Protein AF-A0A3M0YGX8-F1 (afdb_monomer_lite)

Sequence (59 aa):
MAPKAPVSVLGAGAWGTALACLLAKKGIPVWLWGRNEAHMARLARERENRRYLPGIPLS

pLDDT: mean 94.01, std 5.52, range [66.44, 97.56]

Secondary structure (DSSP, 8-state):
-PPPPPEEEE--SHHHHHHHHHHHHTT--EEEE-S-HHHHHHHHHHTB-TTTSTT-B--

Foldseek 3Di:
DDQAAEEEQEDPAQVSQVVQQVCVVVVHHYHYDDPDPVQVVCCVVVQDNCPHHPPDGRD

Structure (mmCIF, N/CA/C/O backbone):
data_AF-A0A3M0YGX8-F1
#
_entry.id   AF-A0A3M0YGX8-F1
#
loop_
_atom_site.group_PDB
_atom_site.id
_atom_site.type_symbol
_atom_site.label_atom_id
_atom_site.label_alt_id
_atom_site.label_comp_id
_atom_site.label_asym_id
_atom_site.label_entity_id
_atom_site.label_seq_id
_atom_site.pdbx_PDB_ins_code
_atom_site.Cartn_x
_atom_site.Cartn_y
_atom_site.Cartn_z
_atom_site.occupancy
_atom_site.B_iso_or_equiv
_atom_site.auth_seq_id
_atom_site.auth_comp_id
_atom_site.auth_asym_id
_atom_site.auth_atom_id
_atom_site.pdbx_PDB_model_num
ATOM 1 N N . MET A 1 1 ? -15.356 1.680 21.979 1.00 66.44 1 MET A N 1
ATOM 2 C CA . MET A 1 1 ? -14.179 2.411 21.454 1.00 66.44 1 MET A CA 1
ATOM 3 C C . MET A 1 1 ? -14.617 3.112 20.177 1.00 66.44 1 MET A C 1
ATOM 5 O O . MET A 1 1 ? -15.292 2.466 19.386 1.00 66.44 1 MET A O 1
ATOM 9 N N . ALA A 1 2 ? -14.334 4.405 20.001 1.00 74.62 2 ALA A N 1
ATOM 10 C CA . ALA A 1 2 ? -14.712 5.111 18.773 1.00 74.62 2 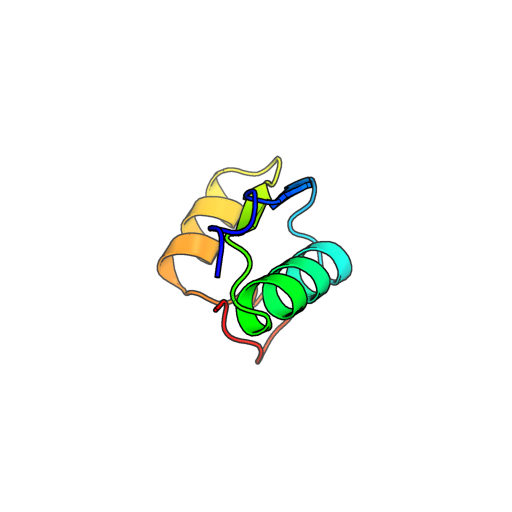ALA A CA 1
ATOM 11 C C . ALA A 1 2 ? -13.933 4.545 17.564 1.00 74.62 2 ALA A C 1
ATOM 13 O O . ALA A 1 2 ? -12.781 4.131 17.741 1.00 74.62 2 ALA A O 1
ATOM 14 N N . PRO A 1 3 ? -14.531 4.495 16.359 1.00 77.69 3 PRO A N 1
ATOM 15 C CA . PRO A 1 3 ? -13.820 4.067 15.158 1.00 77.69 3 PRO A CA 1
ATOM 16 C C . PRO A 1 3 ? -12.606 4.973 14.913 1.00 77.69 3 PRO A C 1
ATOM 18 O O . PRO A 1 3 ? -12.693 6.194 15.036 1.00 77.69 3 PRO A O 1
ATOM 21 N N . LYS A 1 4 ? -11.454 4.373 14.592 1.00 85.88 4 LYS A N 1
ATOM 22 C CA . LYS A 1 4 ? -10.242 5.132 14.261 1.00 85.88 4 LYS A CA 1
ATOM 23 C C . LYS A 1 4 ? -10.398 5.747 12.873 1.00 85.88 4 LYS A C 1
ATOM 25 O O . LYS A 1 4 ? -10.831 5.059 11.950 1.00 85.88 4 LYS A O 1
ATOM 30 N N . ALA A 1 5 ? -10.016 7.015 12.725 1.00 93.88 5 ALA A N 1
ATOM 31 C CA . ALA A 1 5 ? -9.985 7.661 11.419 1.00 93.88 5 ALA A CA 1
ATOM 32 C C . ALA A 1 5 ? -9.037 6.898 10.470 1.00 93.88 5 ALA A C 1
ATOM 34 O O . ALA A 1 5 ? -7.965 6.464 10.910 1.00 93.88 5 ALA A O 1
ATOM 35 N N . PRO A 1 6 ? -9.415 6.710 9.193 1.00 95.38 6 PRO A N 1
ATOM 36 C CA . PRO A 1 6 ? -8.555 6.055 8.221 1.00 95.38 6 PRO A CA 1
ATOM 37 C C . PRO A 1 6 ? -7.297 6.889 7.947 1.00 95.38 6 PRO A C 1
ATOM 39 O O . PRO A 1 6 ? -7.350 8.118 7.920 1.00 95.38 6 PRO A O 1
ATOM 42 N N . VAL A 1 7 ? -6.172 6.217 7.703 1.00 97.38 7 VAL A N 1
ATOM 43 C CA . VAL A 1 7 ? -4.895 6.853 7.350 1.00 97.38 7 VAL A CA 1
ATOM 44 C C . VAL A 1 7 ? -4.540 6.536 5.904 1.00 97.38 7 VAL A C 1
ATOM 46 O O . VAL A 1 7 ? -4.534 5.375 5.505 1.00 97.38 7 VAL A O 1
ATOM 49 N N . SER A 1 8 ? -4.186 7.559 5.128 1.00 97.56 8 SER A N 1
ATOM 50 C CA . SER A 1 8 ? -3.669 7.390 3.767 1.00 97.56 8 SER A CA 1
ATOM 51 C C . SER A 1 8 ? -2.148 7.506 3.752 1.00 97.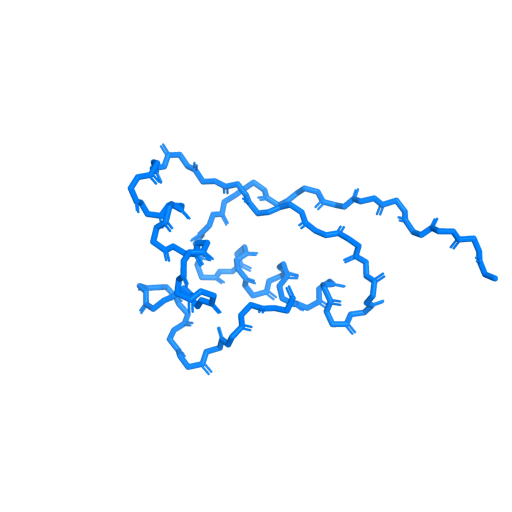56 8 SER A C 1
ATOM 53 O O . SER A 1 8 ? -1.594 8.536 4.131 1.00 97.56 8 SER A O 1
ATOM 55 N N . VAL A 1 9 ? -1.467 6.460 3.287 1.00 97.44 9 VAL A N 1
ATOM 56 C CA . VAL A 1 9 ? -0.015 6.435 3.077 1.00 97.44 9 VAL A CA 1
ATOM 57 C C . VAL A 1 9 ? 0.271 6.642 1.593 1.00 97.44 9 VAL A C 1
ATOM 59 O O . VAL A 1 9 ? -0.003 5.774 0.763 1.00 97.44 9 VAL A O 1
ATOM 62 N N . LEU A 1 10 ? 0.838 7.799 1.254 1.00 97.44 10 LEU A N 1
ATOM 63 C CA . LEU A 1 10 ? 1.189 8.152 -0.121 1.00 97.44 10 LEU A CA 1
ATOM 64 C C . LEU A 1 10 ? 2.606 7.663 -0.445 1.00 97.44 10 LEU A C 1
ATOM 66 O O . LEU A 1 10 ? 3.591 8.341 -0.164 1.00 97.44 10 LEU A O 1
ATOM 70 N N . GLY A 1 11 ? 2.706 6.470 -1.030 1.00 96.12 11 GLY A N 1
ATOM 71 C CA . GLY A 1 11 ? 3.966 5.877 -1.474 1.00 96.12 11 GLY A CA 1
ATOM 72 C C . GLY A 1 11 ? 4.076 4.385 -1.162 1.00 96.12 11 GLY A C 1
ATOM 73 O O . GLY A 1 11 ? 4.503 3.997 -0.080 1.00 96.12 11 GLY A O 1
ATOM 74 N N . ALA A 1 12 ? 3.812 3.532 -2.153 1.00 95.56 12 ALA A N 1
ATOM 75 C CA . ALA A 1 12 ? 3.934 2.071 -2.057 1.00 95.56 12 ALA A CA 1
ATOM 76 C C . ALA A 1 12 ? 5.384 1.531 -2.161 1.00 95.56 12 ALA A C 1
ATOM 78 O O . ALA A 1 12 ? 5.627 0.457 -2.715 1.00 95.56 12 ALA A O 1
ATOM 79 N N . GLY A 1 13 ? 6.367 2.277 -1.646 1.00 95.00 13 GLY A N 1
ATOM 80 C CA . GLY A 1 13 ? 7.755 1.816 -1.504 1.00 95.00 13 GLY A CA 1
ATOM 81 C C . GLY A 1 13 ? 7.947 0.927 -0.269 1.00 95.00 13 GLY A C 1
ATOM 82 O O . GLY A 1 13 ? 6.981 0.607 0.423 1.00 95.00 13 GLY A O 1
A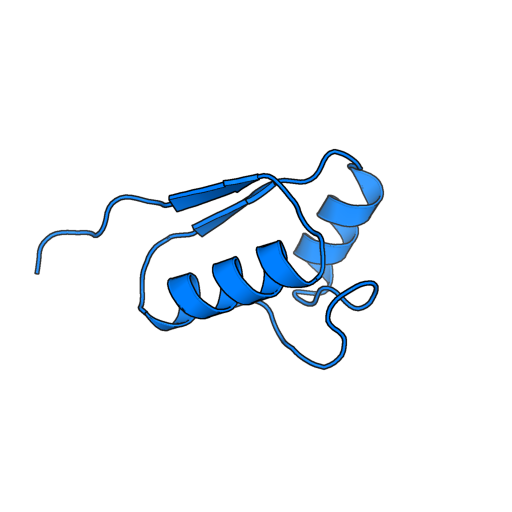TOM 83 N N . ALA A 1 14 ? 9.193 0.560 0.044 1.00 95.06 14 ALA A N 1
ATOM 84 C CA . ALA A 1 14 ? 9.506 -0.316 1.182 1.00 95.06 14 ALA A CA 1
ATOM 85 C C . ALA A 1 14 ? 8.976 0.261 2.507 1.00 95.06 14 ALA A C 1
ATOM 87 O O . ALA A 1 14 ? 8.166 -0.365 3.189 1.00 95.06 14 ALA A O 1
ATOM 88 N N . TRP A 1 15 ? 9.359 1.504 2.819 1.00 96.31 15 TRP A N 1
ATOM 89 C CA . TRP A 1 15 ? 8.982 2.164 4.069 1.00 96.31 15 TRP A CA 1
ATOM 90 C C . TRP A 1 15 ? 7.486 2.478 4.165 1.00 96.31 15 TRP A C 1
ATOM 92 O O . TRP A 1 15 ? 6.865 2.192 5.183 1.00 96.31 15 TRP A O 1
ATOM 102 N N . GLY A 1 16 ? 6.879 3.006 3.097 1.00 96.88 16 GLY A N 1
ATOM 103 C CA . GLY A 1 16 ? 5.444 3.303 3.100 1.00 96.88 16 GLY A CA 1
ATOM 104 C C . GLY A 1 16 ? 4.588 2.042 3.249 1.00 96.88 16 GLY A C 1
ATOM 105 O O . GLY A 1 16 ? 3.621 2.039 4.006 1.00 96.88 16 GLY A O 1
ATOM 106 N N . THR A 1 17 ? 4.999 0.931 2.631 1.00 97.12 17 THR A N 1
ATOM 107 C CA . THR A 1 17 ? 4.332 -0.366 2.830 1.00 97.12 17 THR A CA 1
ATOM 108 C C . THR A 1 17 ? 4.502 -0.865 4.264 1.00 97.12 17 THR A C 1
ATOM 110 O O . THR A 1 17 ? 3.525 -1.283 4.881 1.00 97.12 17 THR A O 1
ATOM 113 N N . ALA A 1 18 ? 5.712 -0.784 4.826 1.00 96.75 18 ALA A N 1
ATOM 114 C CA . ALA A 1 18 ? 5.967 -1.201 6.205 1.00 96.75 18 ALA A CA 1
ATOM 115 C C . ALA A 1 18 ? 5.132 -0.390 7.212 1.00 96.75 18 ALA A C 1
ATOM 117 O O . ALA A 1 18 ? 4.521 -0.965 8.117 1.00 96.75 18 ALA A O 1
ATOM 118 N N . LEU A 1 19 ? 5.044 0.930 7.018 1.00 97.06 19 LEU A N 1
ATOM 119 C CA . LEU A 1 19 ? 4.219 1.817 7.833 1.00 97.06 19 LEU A CA 1
ATOM 120 C C . LEU A 1 19 ? 2.729 1.474 7.711 1.00 97.06 19 LEU A C 1
ATOM 122 O O . LEU A 1 19 ? 2.038 1.387 8.726 1.00 97.06 19 LEU A O 1
ATOM 126 N N . ALA A 1 20 ? 2.243 1.228 6.491 1.00 97.31 20 ALA A N 1
ATOM 127 C CA . ALA A 1 20 ? 0.862 0.820 6.262 1.00 97.31 20 ALA A CA 1
ATOM 128 C C . ALA A 1 20 ? 0.529 -0.497 6.982 1.00 97.31 20 ALA A C 1
ATOM 130 O O . ALA A 1 20 ? -0.469 -0.566 7.698 1.00 97.31 20 ALA A O 1
ATOM 131 N N . CYS A 1 21 ? 1.401 -1.507 6.888 1.00 96.25 21 CYS A N 1
ATOM 132 C CA . CYS A 1 21 ? 1.231 -2.773 7.605 1.00 96.25 21 CYS A CA 1
ATOM 133 C C . CYS A 1 21 ? 1.236 -2.587 9.128 1.00 96.25 21 CYS A C 1
ATOM 135 O O . CYS A 1 21 ? 0.443 -3.214 9.829 1.00 96.25 21 CYS A O 1
ATOM 137 N N . LEU A 1 2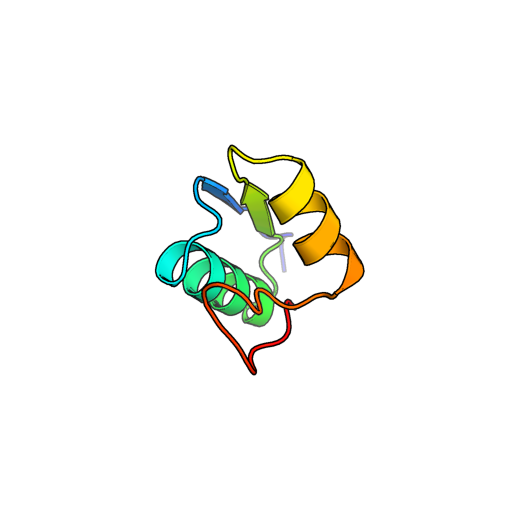2 ? 2.109 -1.726 9.661 1.00 95.94 22 LEU A N 1
ATOM 138 C CA . LEU A 1 22 ? 2.160 -1.435 11.095 1.00 95.94 22 LEU A CA 1
ATOM 139 C C . LEU A 1 22 ? 0.857 -0.795 11.595 1.00 95.94 22 LEU A C 1
ATOM 141 O O . LEU A 1 22 ? 0.342 -1.188 12.642 1.00 95.94 22 LEU A O 1
ATOM 145 N N . LEU A 1 23 ? 0.323 0.182 10.859 1.00 96.12 23 LEU A N 1
ATOM 146 C CA . LEU A 1 23 ? -0.934 0.856 11.199 1.00 96.12 23 LEU A CA 1
ATOM 147 C C . LEU A 1 23 ? -2.127 -0.107 11.109 1.00 96.12 23 LEU A C 1
ATOM 149 O O . LEU A 1 23 ? -2.933 -0.165 12.042 1.00 96.12 23 LEU A O 1
ATOM 153 N N . ALA A 1 24 ? -2.180 -0.922 10.053 1.00 95.50 24 ALA A N 1
ATOM 154 C CA . ALA A 1 24 ? -3.207 -1.943 9.870 1.00 95.50 24 ALA A CA 1
ATOM 155 C C . ALA A 1 24 ? -3.202 -2.968 11.020 1.00 95.50 24 ALA A C 1
ATOM 157 O O . ALA A 1 24 ? -4.246 -3.235 11.614 1.00 95.50 24 ALA A O 1
ATOM 158 N N . LYS A 1 25 ? -2.022 -3.444 11.447 1.00 94.62 25 LYS A N 1
ATOM 159 C CA . LYS A 1 25 ? -1.870 -4.329 12.624 1.00 94.62 25 LYS A CA 1
ATOM 160 C C . LYS A 1 25 ? -2.368 -3.710 13.933 1.00 94.62 25 LYS A C 1
ATOM 162 O O . LYS A 1 25 ? -2.734 -4.435 14.852 1.00 94.62 25 LYS A O 1
ATOM 167 N N . LYS A 1 26 ? -2.410 -2.378 14.034 1.00 94.25 26 LYS A N 1
ATOM 168 C CA . LYS A 1 26 ? -2.997 -1.654 15.177 1.00 94.25 26 LYS A CA 1
ATOM 169 C C . LYS A 1 26 ? -4.513 -1.446 15.042 1.00 94.25 26 LYS A C 1
ATOM 171 O O . LYS A 1 26 ? -5.088 -0.688 15.833 1.00 94.25 26 LYS A O 1
ATOM 176 N N . GLY A 1 27 ? -5.161 -2.060 14.052 1.00 94.06 27 GLY A N 1
ATOM 177 C CA . GLY A 1 27 ? -6.591 -1.912 13.775 1.00 94.06 27 GLY A CA 1
ATOM 178 C C . GLY A 1 27 ? -6.971 -0.518 13.271 1.00 94.06 27 GLY A C 1
ATOM 179 O O . GLY A 1 27 ? -8.091 -0.069 13.504 1.00 94.06 27 GLY A O 1
ATOM 180 N N . ILE A 1 28 ? -6.030 0.215 12.668 1.00 95.56 28 ILE A N 1
ATOM 181 C CA . ILE A 1 28 ? -6.311 1.490 11.996 1.00 95.56 28 ILE A CA 1
ATOM 182 C C . ILE A 1 28 ? -6.622 1.164 10.532 1.00 95.56 28 ILE A C 1
ATOM 184 O O . ILE A 1 28 ? -5.799 0.501 9.906 1.00 95.56 28 ILE A O 1
ATOM 188 N N . PRO A 1 29 ? -7.755 1.605 9.959 1.00 95.44 29 PRO A N 1
ATOM 189 C CA . PRO A 1 29 ? -7.995 1.458 8.526 1.00 95.44 29 PRO A CA 1
ATOM 190 C C . PRO A 1 29 ? -6.933 2.222 7.721 1.00 95.44 29 PRO A C 1
ATOM 192 O O . PRO A 1 29 ? -6.676 3.393 8.002 1.00 95.44 29 PRO A O 1
ATOM 195 N N . VAL A 1 30 ? -6.312 1.580 6.727 1.00 96.75 30 VAL A N 1
ATOM 196 C CA . VAL A 1 30 ? -5.220 2.183 5.945 1.00 96.75 30 VAL A CA 1
ATOM 197 C C . VAL A 1 30 ? -5.498 2.113 4.453 1.00 96.75 30 VAL A C 1
ATOM 199 O O . VAL A 1 30 ? -5.852 1.060 3.928 1.00 96.75 30 VAL A O 1
ATOM 202 N N . TRP A 1 31 ? -5.240 3.218 3.762 1.00 96.44 31 TRP A N 1
ATOM 203 C CA . TRP A 1 31 ? -5.166 3.282 2.308 1.00 96.44 31 TRP A CA 1
ATOM 204 C C . TRP A 1 31 ? -3.704 3.422 1.898 1.00 96.44 31 TRP A C 1
ATOM 206 O O . TRP A 1 31 ? -3.041 4.382 2.284 1.00 96.44 31 TRP A O 1
ATOM 216 N N . LEU A 1 32 ? -3.185 2.476 1.117 1.00 96.75 32 LEU A N 1
ATOM 217 C CA . LEU A 1 32 ? -1.851 2.586 0.530 1.00 96.75 32 LEU A CA 1
ATOM 218 C C . LEU A 1 32 ? -1.983 3.070 -0.911 1.00 96.75 32 LEU A C 1
ATOM 220 O O . LEU A 1 32 ? -2.663 2.436 -1.714 1.00 96.75 32 LEU A O 1
ATOM 224 N N . TRP A 1 33 ? -1.320 4.174 -1.240 1.00 96.75 33 TRP A N 1
ATOM 225 C CA . TRP A 1 33 ? -1.351 4.762 -2.574 1.00 96.75 33 TRP A CA 1
ATOM 226 C C . TRP A 1 33 ? 0.009 4.668 -3.262 1.00 96.75 33 TRP A C 1
ATOM 228 O O . TRP A 1 33 ? 1.066 4.787 -2.636 1.00 96.75 33 TRP A O 1
ATOM 238 N N . GLY A 1 34 ? -0.009 4.495 -4.579 1.00 95.25 34 GLY A N 1
ATOM 239 C CA . GLY A 1 34 ? 1.183 4.486 -5.411 1.00 95.25 34 GLY A CA 1
ATOM 240 C C . GLY A 1 34 ? 0.875 5.007 -6.808 1.00 95.25 34 GLY A C 1
ATOM 241 O O . GLY A 1 34 ? -0.219 4.822 -7.326 1.00 95.25 34 GLY A O 1
ATOM 242 N N . ARG A 1 35 ? 1.873 5.638 -7.433 1.00 95.19 35 ARG A N 1
ATOM 243 C CA . ARG A 1 35 ? 1.748 6.257 -8.764 1.00 95.19 35 ARG A CA 1
ATOM 244 C C . ARG A 1 35 ? 1.632 5.272 -9.932 1.00 95.19 35 ARG A C 1
ATOM 246 O O . ARG A 1 35 ? 1.334 5.691 -11.040 1.00 95.19 35 ARG A O 1
ATOM 253 N N . ASN A 1 36 ? 1.997 4.005 -9.730 1.00 95.69 36 ASN A N 1
ATOM 254 C CA . ASN A 1 36 ? 2.032 2.996 -10.786 1.00 95.69 36 ASN A CA 1
ATOM 255 C C . ASN A 1 36 ? 0.857 2.035 -10.597 1.00 95.69 36 ASN A C 1
ATOM 257 O O . ASN A 1 36 ? 0.860 1.226 -9.670 1.00 95.69 36 ASN A O 1
ATOM 261 N N . GLU A 1 37 ? -0.122 2.126 -11.489 1.00 96.12 37 GLU A N 1
ATOM 262 C CA . GLU A 1 37 ? -1.357 1.347 -11.422 1.00 96.12 37 GLU A CA 1
ATOM 263 C C . GLU A 1 37 ? -1.107 -0.165 -11.481 1.00 96.12 37 GLU A C 1
ATOM 265 O O . GLU A 1 37 ? -1.622 -0.901 -10.644 1.00 96.12 37 GLU A O 1
ATOM 270 N N . ALA A 1 38 ? -0.242 -0.637 -12.385 1.00 96.19 38 ALA A N 1
ATOM 271 C CA . ALA A 1 38 ? 0.083 -2.060 -12.502 1.00 96.19 38 ALA A CA 1
ATOM 272 C C . ALA A 1 38 ? 0.724 -2.617 -11.217 1.00 96.19 38 ALA A C 1
ATOM 274 O O . ALA A 1 38 ? 0.434 -3.739 -10.793 1.00 96.19 38 ALA A O 1
ATOM 275 N N . HIS A 1 39 ? 1.578 -1.826 -10.559 1.00 94.94 39 HIS A N 1
ATOM 276 C CA . HIS A 1 39 ? 2.147 -2.190 -9.261 1.00 94.94 39 HIS A CA 1
ATOM 277 C C . HIS A 1 39 ? 1.072 -2.238 -8.173 1.00 94.94 39 HIS A C 1
ATOM 279 O O . HIS A 1 39 ? 1.041 -3.214 -7.423 1.00 94.94 39 HIS A O 1
ATOM 285 N N . MET A 1 40 ? 0.175 -1.251 -8.118 1.00 96.38 40 MET A N 1
ATOM 286 C CA . MET A 1 40 ? -0.920 -1.223 -7.142 1.00 96.38 40 MET A CA 1
ATOM 287 C C . MET A 1 40 ? -1.910 -2.376 -7.339 1.00 96.38 40 MET A C 1
ATOM 289 O O . MET A 1 40 ? -2.277 -3.027 -6.362 1.00 96.38 40 MET A O 1
ATOM 293 N N . ALA A 1 41 ? -2.277 -2.696 -8.581 1.00 95.94 41 ALA A N 1
ATOM 294 C CA . ALA A 1 41 ? -3.143 -3.828 -8.907 1.00 95.94 41 ALA A CA 1
ATOM 295 C C . ALA A 1 41 ? -2.514 -5.161 -8.475 1.00 95.94 41 ALA A C 1
ATOM 297 O O . ALA A 1 41 ? -3.173 -5.999 -7.853 1.00 95.94 41 ALA A O 1
ATOM 298 N N . ARG A 1 42 ? -1.211 -5.344 -8.734 1.00 95.25 42 ARG A N 1
ATOM 299 C CA . ARG A 1 42 ? -0.483 -6.533 -8.277 1.00 95.25 42 ARG A CA 1
ATOM 300 C C . ARG A 1 42 ? -0.456 -6.625 -6.753 1.00 95.25 42 ARG A C 1
ATOM 302 O O . ARG A 1 42 ? -0.729 -7.688 -6.212 1.00 95.25 42 ARG A O 1
ATOM 309 N N . LEU A 1 43 ? -0.164 -5.516 -6.079 1.00 95.38 43 LEU A N 1
ATOM 310 C CA . LEU A 1 43 ? -0.101 -5.429 -4.621 1.00 95.38 43 LEU A CA 1
ATOM 311 C C . LEU A 1 43 ? -1.461 -5.747 -3.972 1.00 95.38 43 LEU A C 1
ATOM 313 O O . LEU A 1 43 ? -1.509 -6.488 -2.991 1.00 95.38 43 LEU A O 1
ATOM 317 N N . ALA A 1 44 ? -2.561 -5.256 -4.550 1.00 94.06 44 ALA A N 1
ATOM 318 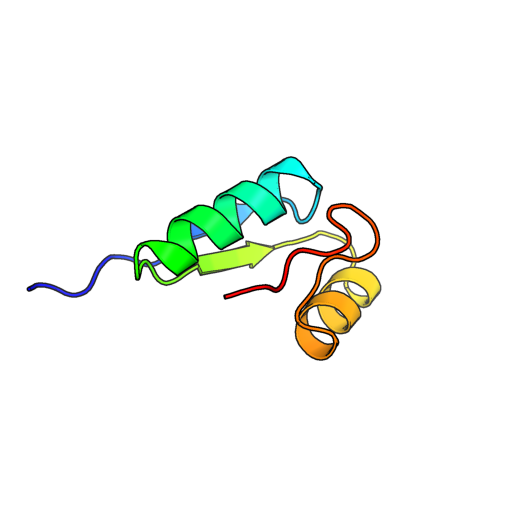C CA . ALA A 1 44 ? -3.919 -5.556 -4.098 1.00 94.06 44 ALA A CA 1
ATOM 319 C C . ALA A 1 44 ? -4.276 -7.043 -4.268 1.00 94.06 44 ALA A C 1
ATOM 321 O O . ALA A 1 44 ? -4.842 -7.640 -3.353 1.00 94.06 44 ALA A O 1
ATOM 322 N N . ARG A 1 45 ? -3.904 -7.648 -5.405 1.00 95.81 45 ARG A N 1
ATOM 323 C CA . ARG A 1 45 ? -4.164 -9.066 -5.705 1.00 95.81 45 ARG A CA 1
ATOM 324 C C . ARG A 1 45 ? -3.313 -10.017 -4.864 1.00 95.81 45 ARG A C 1
ATOM 326 O O . ARG A 1 45 ? -3.821 -11.007 -4.357 1.00 95.81 45 ARG A O 1
ATOM 333 N N . GLU A 1 46 ? -2.016 -9.746 -4.758 1.00 95.56 46 GLU A N 1
ATOM 334 C CA . GLU A 1 46 ? -1.054 -10.631 -4.085 1.00 95.56 46 GLU A CA 1
ATOM 335 C C . GLU A 1 46 ? -1.061 -10.455 -2.568 1.00 95.56 46 GLU A C 1
ATOM 337 O O . GLU A 1 46 ? -0.529 -11.305 -1.861 1.00 95.56 46 GLU A O 1
ATOM 342 N N . ARG A 1 47 ? -1.657 -9.360 -2.068 1.00 95.62 47 ARG A N 1
ATOM 343 C CA . ARG A 1 47 ? -1.657 -8.992 -0.646 1.00 95.62 47 ARG A CA 1
ATOM 344 C C . ARG A 1 47 ? -0.244 -9.000 -0.050 1.00 95.62 47 ARG A C 1
ATOM 346 O O . ARG A 1 47 ? -0.058 -9.293 1.124 1.00 95.62 47 ARG A O 1
ATOM 353 N N . GLU A 1 48 ? 0.747 -8.631 -0.858 1.00 95.62 48 GLU A N 1
ATOM 354 C CA . GLU A 1 48 ? 2.166 -8.578 -0.508 1.00 95.62 48 GLU A CA 1
ATOM 355 C C . GLU A 1 48 ? 2.883 -7.606 -1.458 1.00 95.62 48 GLU A C 1
ATOM 357 O O . GLU A 1 48 ? 2.652 -7.616 -2.670 1.00 95.62 48 GLU A O 1
ATOM 362 N N . ASN A 1 49 ? 3.796 -6.777 -0.947 1.00 95.38 49 ASN A N 1
ATOM 363 C CA . ASN A 1 49 ? 4.642 -5.947 -1.806 1.00 95.38 49 ASN A CA 1
ATOM 364 C C . ASN A 1 49 ? 5.955 -6.662 -2.135 1.00 95.38 49 ASN A C 1
ATOM 366 O O . ASN A 1 49 ? 7.028 -6.215 -1.736 1.00 95.38 49 ASN A O 1
ATOM 370 N N . ARG A 1 50 ? 5.891 -7.740 -2.921 1.00 93.94 50 ARG A N 1
ATOM 371 C CA . ARG A 1 50 ? 7.065 -8.564 -3.282 1.00 93.94 50 ARG A CA 1
ATOM 372 C C . ARG A 1 50 ? 8.252 -7.783 -3.851 1.00 93.94 50 ARG A C 1
ATOM 374 O O . ARG A 1 50 ? 9.389 -8.218 -3.737 1.00 93.94 50 ARG A O 1
ATOM 381 N N . ARG A 1 51 ? 7.995 -6.628 -4.475 1.00 93.06 51 ARG A N 1
ATOM 382 C CA . ARG A 1 51 ? 9.035 -5.772 -5.063 1.00 93.06 51 ARG A CA 1
ATOM 383 C C . ARG A 1 51 ? 9.860 -5.023 -4.019 1.00 93.06 51 ARG A C 1
ATOM 385 O O . ARG A 1 51 ? 11.052 -4.843 -4.230 1.00 93.06 51 ARG A O 1
ATOM 392 N N . TYR A 1 52 ? 9.222 -4.521 -2.965 1.00 93.50 52 TYR A N 1
ATOM 393 C CA . TYR A 1 52 ? 9.853 -3.588 -2.025 1.00 93.50 52 TYR A CA 1
ATOM 394 C C . TYR A 1 52 ? 9.866 -4.082 -0.575 1.00 93.50 52 TYR A C 1
ATOM 396 O O . TYR A 1 52 ? 10.581 -3.517 0.245 1.00 93.50 52 TYR A O 1
ATOM 404 N N . LEU A 1 53 ? 9.068 -5.098 -0.251 1.00 94.44 53 LEU A N 1
ATOM 405 C CA . LEU A 1 53 ? 8.931 -5.670 1.084 1.00 94.44 53 LEU A CA 1
ATOM 406 C C . LEU A 1 53 ? 8.528 -7.161 0.991 1.00 94.44 53 LEU A C 1
ATOM 408 O O . LEU A 1 53 ? 7.402 -7.517 1.346 1.00 94.44 53 LEU A O 1
ATOM 412 N N . PRO A 1 54 ? 9.406 -8.027 0.447 1.00 94.50 54 PRO A N 1
ATOM 413 C CA . PRO A 1 54 ? 9.114 -9.449 0.282 1.00 94.50 54 PRO A CA 1
ATOM 414 C C . PRO A 1 54 ? 8.981 -10.161 1.636 1.00 94.50 54 PRO A C 1
ATOM 416 O O . PRO A 1 54 ? 9.674 -9.829 2.597 1.00 94.50 54 PRO A O 1
ATOM 419 N N . GLY A 1 55 ? 8.095 -11.152 1.704 1.00 94.50 55 GLY A N 1
ATOM 420 C CA . GLY A 1 55 ? 7.828 -11.962 2.894 1.00 94.50 55 GLY A CA 1
ATOM 421 C C . GLY A 1 55 ? 6.902 -11.307 3.923 1.00 94.50 55 GLY A C 1
ATOM 422 O O . GLY A 1 55 ? 6.648 -11.908 4.965 1.00 94.50 55 GLY A O 1
ATOM 423 N N . ILE A 1 56 ? 6.385 -10.098 3.660 1.00 94.12 56 ILE A N 1
ATOM 424 C CA . ILE A 1 56 ? 5.485 -9.384 4.578 1.00 94.12 56 ILE A CA 1
ATOM 425 C C . ILE A 1 56 ? 4.088 -9.237 3.957 1.00 94.12 56 ILE A C 1
ATOM 427 O O . ILE A 1 56 ? 3.890 -8.383 3.086 1.00 94.12 56 ILE A O 1
ATOM 431 N N . PRO A 1 57 ? 3.095 -10.012 4.435 1.00 93.62 57 PRO A N 1
ATOM 432 C CA . PRO A 1 57 ? 1.712 -9.872 4.003 1.00 93.62 57 PRO A CA 1
ATOM 433 C C . PRO A 1 57 ? 1.116 -8.522 4.409 1.00 93.62 57 PRO A C 1
ATOM 435 O O . PRO A 1 57 ? 1.380 -7.996 5.495 1.00 93.62 57 PRO A O 1
ATOM 438 N N . LEU A 1 58 ? 0.255 -7.988 3.550 1.00 92.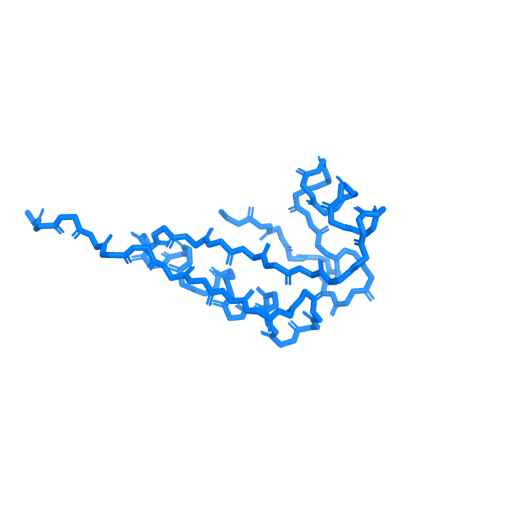31 58 LEU A N 1
ATOM 439 C CA . LEU A 1 58 ? -0.566 -6.823 3.839 1.00 92.31 58 LEU A CA 1
ATOM 440 C C . LEU A 1 58 ? -1.735 -7.245 4.730 1.00 92.31 58 LEU A C 1
ATOM 442 O O . LEU A 1 58 ? -2.455 -8.198 4.413 1.00 92.31 58 LEU A O 1
ATOM 446 N N . SER A 1 59 ? -1.906 -6.531 5.843 1.00 82.81 59 SER A N 1
ATOM 447 C CA . SER A 1 59 ? -3.005 -6.727 6.802 1.00 82.81 59 SER A CA 1
ATOM 448 C C . SER A 1 59 ? -4.251 -5.928 6.435 1.00 82.81 59 SER A C 1
ATOM 450 O O . SER A 1 59 ? -4.158 -5.035 5.560 1.00 82.81 59 SER A O 1
#

Radius of gyration: 11.24 Å; chains: 1; bounding box: 25×20×34 Å